Protein AF-V3ZAE1-F1 (afdb_monomer_lite)

Secondary structure (DSSP, 8-state):
--------HHHHHHHHHHTTT-GGGGG--------PPPEEE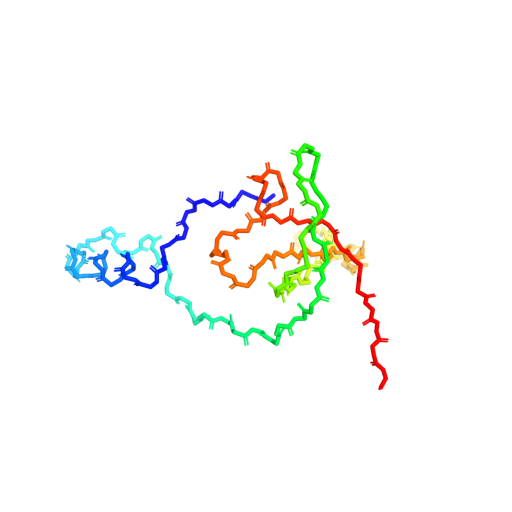E---TTS---EEEEEEEEEEEEEEEE-SS-EEEEEEEEEEEEEEETT-----TTTTS-EEE------

Sequence (108 aa):
MVSGHNMYDDELVEFLKQHENSAERAGYILMEKIRPQTQTNYLIKAGTPLVKSKCISELGIYGCYIGNEKEELYNTVCGHLLRTKTADTNEGGVCAGFSGIDSPFIIQ

InterPro domains:
  IPR005615 Glutathione synthase [PF03917] (4-105)
  IPR005615 Glutathione synthase [PTHR11130] (4-107)

pLDDT: mean 91.13, std 9.35, range [42.31, 98.06]

Radius of gyration: 18.5 Å; chains: 1; bounding box: 49×32×53 Å

Structure (mmCIF, N/CA/C/O backbone):
data_AF-V3ZAE1-F1
#
_entry.id   AF-V3ZAE1-F1
#
loop_
_atom_site.group_PDB
_atom_site.id
_atom_site.type_symbol
_atom_site.label_atom_id
_atom_site.label_alt_id
_atom_site.label_comp_id
_atom_site.label_asym_id
_atom_site.label_entity_id
_atom_site.label_seq_id
_atom_site.pdbx_PDB_ins_code
_atom_site.Cartn_x
_atom_site.Cartn_y
_atom_site.Cartn_z
_atom_site.occupancy
_atom_site.B_iso_or_equiv
_atom_site.auth_seq_id
_atom_site.auth_comp_id
_atom_site.auth_asym_id
_atom_site.auth_atom_id
_atom_site.pdbx_PDB_model_num
ATOM 1 N N . MET A 1 1 ? 4.319 -8.820 -0.893 1.00 42.31 1 MET A N 1
ATOM 2 C CA . MET A 1 1 ? 4.891 -7.461 -0.966 1.00 42.31 1 MET A CA 1
ATOM 3 C C . MET A 1 1 ? 5.583 -7.215 0.365 1.00 42.31 1 MET A C 1
ATOM 5 O O . MET A 1 1 ? 4.928 -7.371 1.391 1.00 42.31 1 MET A O 1
ATOM 9 N N . VAL A 1 2 ? 6.902 -7.023 0.350 1.00 45.78 2 VAL A N 1
ATOM 10 C CA . VAL A 1 2 ? 7.731 -6.879 1.559 1.00 45.78 2 VAL A CA 1
ATOM 11 C C . VAL A 1 2 ? 7.532 -5.456 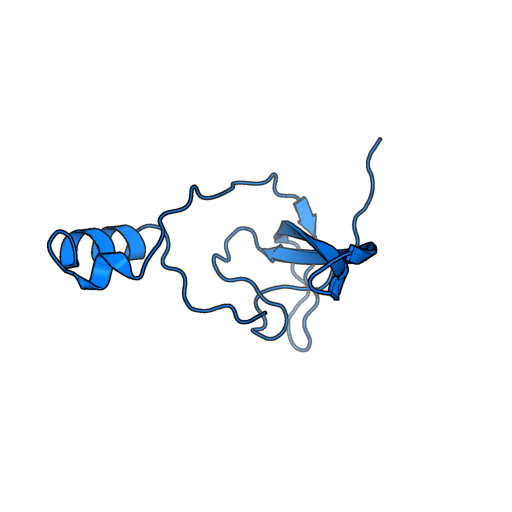2.092 1.00 45.78 2 VAL A C 1
ATOM 13 O O . VAL A 1 2 ? 7.738 -4.503 1.350 1.00 45.78 2 VAL A O 1
ATOM 16 N N . SER A 1 3 ? 7.040 -5.332 3.325 1.00 62.34 3 SER A N 1
ATOM 17 C CA . SER A 1 3 ? 6.980 -4.085 4.111 1.00 62.34 3 SER A CA 1
ATOM 18 C C . SER A 1 3 ? 8.128 -4.114 5.126 1.00 62.34 3 SER A C 1
ATOM 20 O O . SER A 1 3 ? 8.586 -5.215 5.443 1.00 62.34 3 SER A O 1
ATOM 22 N N . GLY A 1 4 ? 8.605 -2.959 5.603 1.00 72.44 4 GLY A N 1
ATOM 23 C CA . GLY A 1 4 ? 9.661 -2.913 6.630 1.00 72.44 4 GLY A CA 1
ATOM 24 C C . GLY A 1 4 ? 10.758 -1.862 6.446 1.00 72.44 4 GLY A C 1
ATOM 25 O O . GLY A 1 4 ? 11.707 -1.861 7.223 1.00 72.44 4 GLY A O 1
ATOM 26 N N . HIS A 1 5 ? 10.713 -1.042 5.392 1.00 85.00 5 HIS A N 1
ATOM 27 C CA . HIS A 1 5 ? 11.868 -0.228 4.965 1.00 85.00 5 HIS A CA 1
ATOM 28 C C . HIS A 1 5 ? 11.599 1.279 4.895 1.00 85.00 5 HIS A C 1
ATOM 30 O O . HIS A 1 5 ? 12.470 2.039 4.476 1.00 85.00 5 HIS A O 1
ATOM 36 N N . ASN A 1 6 ? 10.397 1.718 5.267 1.00 90.88 6 ASN A N 1
ATOM 37 C CA . ASN A 1 6 ? 10.018 3.124 5.200 1.00 90.88 6 ASN A CA 1
ATOM 38 C C . ASN A 1 6 ? 10.225 3.792 6.560 1.00 90.88 6 ASN A C 1
ATOM 40 O O . ASN A 1 6 ? 9.838 3.233 7.580 1.00 90.88 6 ASN A O 1
ATOM 44 N N . MET A 1 7 ? 10.744 5.017 6.545 1.00 93.25 7 MET A N 1
ATOM 45 C CA . MET A 1 7 ? 10.851 5.875 7.726 1.00 93.25 7 MET A CA 1
ATOM 46 C C . MET A 1 7 ? 9.699 6.877 7.735 1.00 93.25 7 MET A C 1
ATOM 48 O O . MET A 1 7 ? 9.322 7.417 6.688 1.00 93.25 7 MET A O 1
ATOM 52 N N . TYR A 1 8 ? 9.148 7.146 8.914 1.00 92.44 8 TYR A N 1
ATOM 53 C CA . TYR A 1 8 ? 7.991 8.025 9.074 1.00 92.44 8 TYR A CA 1
ATOM 54 C C . TYR A 1 8 ? 8.226 9.059 10.169 1.00 92.44 8 TYR A C 1
ATOM 56 O O . TYR A 1 8 ? 8.977 8.824 11.109 1.00 92.44 8 TYR A O 1
ATOM 64 N N . ASP A 1 9 ? 7.516 10.181 10.062 1.00 92.25 9 ASP A N 1
ATOM 65 C CA . ASP A 1 9 ? 7.364 11.161 11.138 1.00 92.25 9 ASP A CA 1
ATOM 66 C C . ASP A 1 9 ? 8.736 11.577 11.735 1.00 92.25 9 ASP A C 1
ATOM 68 O O . ASP A 1 9 ? 9.590 12.056 10.983 1.00 92.25 9 ASP A O 1
ATOM 72 N N . ASP A 1 10 ? 8.977 11.402 13.037 1.00 94.81 10 ASP A N 1
ATOM 73 C CA . ASP A 1 10 ? 10.224 11.842 13.690 1.00 94.81 10 ASP A CA 1
ATOM 74 C C . ASP A 1 10 ? 11.479 11.109 13.182 1.00 94.81 10 ASP A C 1
ATOM 76 O O . ASP A 1 10 ? 12.526 11.735 13.004 1.00 94.81 10 ASP A O 1
ATOM 80 N N . GLU A 1 11 ? 11.366 9.813 12.877 1.00 94.19 11 GLU A N 1
ATO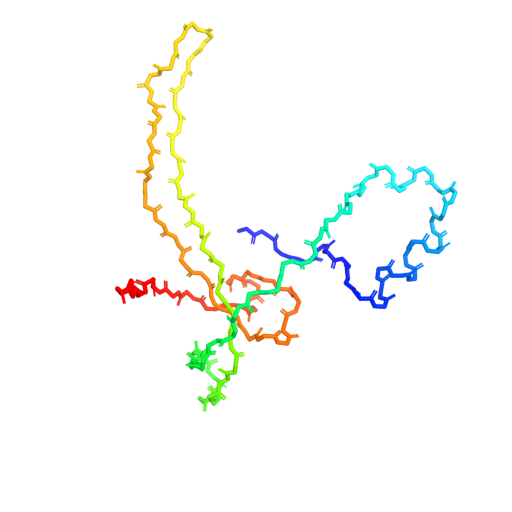M 81 C CA . GLU A 1 11 ? 12.468 8.996 12.346 1.00 94.19 11 GLU A CA 1
ATOM 82 C C . GLU A 1 11 ? 12.948 9.537 10.993 1.00 94.19 11 GLU A C 1
ATOM 84 O O . GLU A 1 11 ? 14.146 9.670 10.748 1.00 94.19 11 GLU A O 1
ATOM 89 N N . LEU A 1 12 ? 12.007 9.933 10.129 1.00 94.62 12 LEU A N 1
ATOM 90 C CA . LEU A 1 12 ? 12.326 10.549 8.843 1.00 94.62 12 LEU A CA 1
ATOM 91 C C . LEU A 1 12 ? 13.049 11.890 9.031 1.00 94.62 12 LEU A C 1
ATOM 93 O O . LEU A 1 12 ? 14.000 12.188 8.308 1.00 94.62 12 LEU A O 1
ATOM 97 N N . VAL A 1 13 ? 12.606 12.710 9.987 1.00 94.88 13 VAL A N 1
ATOM 98 C CA . VAL A 1 13 ? 13.240 14.006 10.273 1.00 94.88 13 VAL A CA 1
ATOM 99 C C . VAL A 1 13 ? 14.673 13.811 10.762 1.00 94.88 13 VAL A C 1
ATOM 101 O O . VAL A 1 13 ? 15.571 14.534 10.325 1.00 94.88 13 VAL A O 1
ATOM 104 N N . GLU A 1 14 ? 14.898 12.850 11.654 1.00 95.88 14 GLU A N 1
ATOM 105 C CA . GLU A 1 14 ? 16.229 12.524 12.156 1.00 95.88 14 GLU A CA 1
ATOM 106 C C . GLU A 1 14 ? 17.139 12.002 11.039 1.00 95.88 14 GLU A C 1
ATOM 108 O O . GLU A 1 14 ? 18.239 12.530 10.853 1.00 95.88 14 GLU A O 1
ATOM 113 N N . PHE A 1 15 ? 16.648 11.062 10.228 1.00 94.62 15 PHE A N 1
ATOM 114 C CA . PHE A 1 15 ? 17.379 10.531 9.081 1.00 94.62 15 PHE A CA 1
ATOM 115 C C . PHE A 1 15 ? 17.807 11.641 8.112 1.00 94.62 15 PHE A C 1
ATOM 117 O O . PHE A 1 15 ? 18.978 11.721 7.732 1.00 94.62 15 PHE A O 1
ATOM 124 N N . LEU A 1 16 ? 16.889 12.545 7.750 1.00 94.19 16 LEU A N 1
ATOM 125 C CA . LEU A 1 16 ? 17.174 13.644 6.824 1.00 94.19 16 LEU A CA 1
ATOM 126 C C . LEU A 1 16 ? 18.212 14.630 7.375 1.00 94.19 16 LEU A C 1
ATOM 128 O O . LEU A 1 16 ? 19.039 15.114 6.605 1.00 94.19 16 LEU A O 1
ATOM 132 N N . LYS A 1 17 ? 18.194 14.911 8.685 1.00 94.94 17 LYS A N 1
ATOM 133 C CA . LYS A 1 17 ? 19.199 15.768 9.335 1.00 94.94 17 LYS A CA 1
ATOM 134 C C . LYS A 1 17 ? 20.577 15.112 9.355 1.00 94.94 17 LYS A C 1
ATOM 136 O O . LYS A 1 17 ? 21.567 15.766 9.053 1.00 94.94 17 LYS A O 1
ATOM 141 N N . GLN A 1 18 ? 20.645 13.824 9.692 1.00 95.19 18 GLN A N 1
ATOM 142 C CA . GLN A 1 18 ? 21.909 13.082 9.748 1.00 95.19 18 GLN A CA 1
ATOM 143 C C . GLN A 1 18 ? 22.562 12.930 8.363 1.00 95.19 18 GLN A C 1
ATOM 145 O O . GLN A 1 18 ? 23.786 12.919 8.259 1.00 95.19 18 GLN A O 1
ATOM 150 N N . HIS A 1 19 ? 21.756 12.866 7.298 1.00 94.50 19 HIS A N 1
ATOM 151 C CA . HIS A 1 19 ? 22.216 12.603 5.931 1.00 94.50 19 HIS A CA 1
ATOM 152 C C . HIS A 1 19 ? 22.110 13.823 5.001 1.00 94.50 19 HIS A C 1
ATOM 154 O O . HIS A 1 19 ? 22.124 13.655 3.782 1.00 94.50 19 HIS A O 1
ATOM 160 N N . GLU A 1 20 ? 22.030 15.048 5.541 1.00 91.94 20 GLU A N 1
ATOM 161 C CA . GLU A 1 20 ? 21.833 16.286 4.762 1.00 91.94 20 GLU A CA 1
ATOM 162 C C . GLU A 1 20 ? 22.833 16.422 3.599 1.00 91.94 20 GLU A C 1
ATOM 164 O O . GLU A 1 20 ? 22.446 16.764 2.482 1.00 91.94 20 GLU A O 1
ATOM 169 N N . ASN A 1 21 ? 24.097 16.064 3.847 1.00 93.25 21 ASN A N 1
ATOM 170 C CA . ASN A 1 21 ? 25.196 16.135 2.878 1.00 93.25 21 ASN A CA 1
ATOM 171 C C . ASN A 1 21 ? 25.754 14.752 2.478 1.00 93.25 21 ASN A C 1
ATOM 173 O O . ASN A 1 21 ? 26.837 14.671 1.900 1.00 93.25 21 ASN A O 1
ATOM 177 N N . SER A 1 22 ? 25.056 13.656 2.802 1.00 95.25 22 SER A N 1
ATOM 178 C CA . SER A 1 22 ? 25.517 12.296 2.483 1.00 95.25 22 SER A CA 1
ATOM 179 C C . SER A 1 22 ? 25.113 11.882 1.067 1.00 95.25 22 SER A C 1
ATOM 181 O O . SER A 1 22 ? 23.969 12.070 0.651 1.00 95.25 22 SER A O 1
ATOM 183 N N . ALA A 1 23 ? 26.030 11.236 0.341 1.00 93.88 23 ALA A N 1
ATOM 184 C CA . ALA A 1 23 ? 25.737 10.634 -0.961 1.00 93.88 23 ALA A CA 1
ATOM 185 C C . ALA A 1 23 ? 24.705 9.491 -0.866 1.00 93.88 23 ALA A C 1
ATOM 187 O O . ALA A 1 23 ? 23.985 9.229 -1.828 1.00 93.88 23 ALA A O 1
ATOM 188 N N . GLU A 1 24 ? 24.578 8.851 0.301 1.00 91.25 24 GLU A N 1
ATOM 189 C CA . GLU A 1 24 ? 23.609 7.773 0.552 1.00 91.25 24 GLU A CA 1
ATOM 190 C C . GLU A 1 24 ? 22.160 8.242 0.400 1.00 91.25 24 GLU A C 1
ATOM 192 O O . GLU A 1 24 ? 21.278 7.450 0.066 1.00 91.25 24 GLU A O 1
ATOM 197 N N . ARG A 1 25 ? 21.909 9.549 0.561 1.00 92.12 25 ARG A N 1
ATOM 198 C CA . ARG A 1 25 ? 20.584 10.151 0.390 1.00 92.12 25 ARG A CA 1
ATOM 199 C C . ARG A 1 25 ? 20.001 9.908 -1.008 1.00 92.12 25 ARG A C 1
ATOM 201 O O . ARG A 1 25 ? 18.783 9.851 -1.145 1.00 92.12 25 ARG A O 1
ATOM 208 N N . ALA A 1 26 ? 20.842 9.705 -2.026 1.00 93.38 26 ALA A N 1
ATOM 209 C CA . ALA A 1 26 ? 20.408 9.381 -3.386 1.00 93.38 26 ALA A CA 1
ATOM 210 C C . ALA A 1 26 ? 19.705 8.012 -3.507 1.00 93.38 26 ALA A C 1
ATOM 212 O O . ALA A 1 26 ? 19.036 7.762 -4.507 1.00 93.38 26 ALA A O 1
ATOM 213 N N . GLY A 1 27 ? 19.828 7.134 -2.504 1.00 93.25 27 GLY A N 1
ATOM 214 C CA . GLY A 1 27 ? 19.136 5.843 -2.455 1.00 93.25 27 GLY A CA 1
ATOM 215 C C . GLY A 1 27 ? 17.665 5.916 -2.028 1.00 93.25 27 GLY A C 1
ATOM 216 O O . GLY A 1 27 ? 16.994 4.887 -2.022 1.00 93.25 27 GLY A O 1
ATOM 217 N N . TYR A 1 28 ? 17.158 7.101 -1.672 1.00 93.94 28 TYR A N 1
ATOM 218 C CA . TYR A 1 28 ? 15.823 7.283 -1.100 1.00 93.94 28 TYR A CA 1
ATOM 219 C C . TYR A 1 28 ? 14.976 8.242 -1.935 1.00 93.94 28 TYR A C 1
ATOM 221 O O . TYR A 1 28 ? 15.476 9.194 -2.533 1.00 93.94 28 TYR A O 1
ATOM 229 N N . ILE A 1 29 ? 13.662 8.022 -1.916 1.00 94.56 29 ILE A N 1
ATOM 230 C CA . ILE A 1 29 ? 12.674 8.945 -2.475 1.00 94.56 29 ILE A CA 1
ATOM 231 C C . ILE A 1 29 ? 11.796 9.494 -1.354 1.00 94.56 29 ILE A C 1
ATOM 233 O O . ILE A 1 29 ? 11.387 8.758 -0.457 1.00 94.56 29 ILE A O 1
ATOM 237 N N . LEU A 1 30 ? 11.500 10.793 -1.408 1.00 94.88 30 LEU A N 1
ATOM 238 C CA . LEU A 1 30 ? 10.516 11.407 -0.524 1.00 94.88 30 LEU A CA 1
ATOM 239 C C . LEU A 1 30 ? 9.157 11.405 -1.223 1.00 94.88 30 LEU A C 1
ATOM 241 O O . LEU A 1 30 ? 9.034 11.887 -2.348 1.00 94.88 30 LEU A O 1
ATOM 245 N N . MET A 1 31 ? 8.142 10.883 -0.544 1.00 95.75 31 MET A N 1
ATOM 246 C CA . MET A 1 31 ? 6.774 10.819 -1.044 1.00 95.75 31 MET A CA 1
ATOM 247 C C . MET A 1 31 ? 5.833 11.524 -0.069 1.00 95.75 31 MET A C 1
ATOM 249 O O . MET A 1 31 ? 5.988 11.425 1.149 1.00 95.75 31 MET A O 1
ATOM 253 N N . GLU A 1 32 ? 4.837 12.228 -0.599 1.00 95.38 32 GLU A N 1
ATOM 254 C CA . GLU A 1 32 ? 3.770 12.794 0.220 1.00 95.38 32 GLU A CA 1
ATOM 255 C C . GLU A 1 32 ? 2.960 11.677 0.905 1.00 95.38 32 GLU A C 1
ATOM 257 O O . GLU A 1 32 ? 2.478 10.745 0.258 1.00 95.38 32 GLU A O 1
ATOM 262 N N . LYS A 1 33 ? 2.784 11.773 2.230 1.00 92.81 33 LYS A N 1
ATOM 263 C CA . LYS A 1 33 ? 1.988 10.809 3.005 1.00 92.81 33 LYS A CA 1
ATOM 264 C C . LYS A 1 33 ? 0.500 10.990 2.690 1.00 92.81 33 LYS A C 1
ATOM 266 O O . LYS A 1 33 ? -0.117 11.965 3.124 1.00 92.81 33 LYS A O 1
ATOM 271 N N . ILE A 1 34 ? -0.082 10.015 1.995 1.00 94.25 34 ILE A N 1
ATOM 272 C CA . ILE A 1 34 ? -1.524 9.948 1.728 1.00 94.25 34 ILE A CA 1
ATOM 273 C C . ILE A 1 34 ? -2.272 9.730 3.052 1.00 94.25 34 ILE A C 1
ATOM 275 O O . ILE A 1 34 ? -1.934 8.835 3.828 1.00 94.25 34 ILE A O 1
ATOM 279 N N . ARG A 1 35 ? -3.303 10.543 3.310 1.00 93.56 35 ARG A N 1
ATOM 280 C CA . ARG A 1 35 ? -4.135 10.488 4.526 1.00 93.56 35 ARG A CA 1
ATOM 281 C C . ARG A 1 35 ? -5.591 10.162 4.162 1.00 93.56 35 ARG A C 1
ATOM 283 O O . ARG A 1 35 ? -6.385 11.085 3.983 1.00 93.56 35 ARG A O 1
ATOM 290 N N . PRO A 1 36 ? -5.947 8.876 3.995 1.00 93.69 36 PRO A N 1
ATOM 291 C CA . PRO A 1 36 ? -7.297 8.485 3.599 1.00 93.69 36 PRO A CA 1
ATOM 292 C C . PRO A 1 36 ? -8.304 8.667 4.743 1.00 93.69 36 PRO A C 1
ATOM 294 O O . PRO A 1 36 ? -7.941 8.763 5.917 1.00 93.69 36 PRO A O 1
ATOM 297 N N . GLN A 1 37 ? -9.593 8.672 4.399 1.00 92.56 37 GLN A N 1
ATOM 298 C CA . GLN A 1 37 ? -10.674 8.639 5.385 1.00 92.56 37 GLN A CA 1
ATOM 299 C C . GLN A 1 37 ? -10.617 7.338 6.194 1.00 92.56 37 GLN A C 1
ATOM 301 O O . GLN A 1 37 ? -10.482 6.251 5.632 1.00 92.56 37 GLN A O 1
ATOM 306 N N . THR A 1 38 ? -10.744 7.444 7.516 1.00 95.69 38 THR A N 1
ATOM 307 C CA . THR A 1 38 ? -10.772 6.267 8.391 1.00 95.69 38 THR A CA 1
ATOM 308 C C . THR A 1 38 ? -12.168 5.668 8.452 1.00 95.69 38 THR A C 1
ATOM 310 O O . THR A 1 38 ? -13.142 6.393 8.652 1.00 95.69 38 THR A O 1
ATOM 313 N N . GLN A 1 39 ? -12.256 4.345 8.402 1.00 94.62 39 GLN A N 1
ATOM 314 C CA . GLN A 1 39 ? -13.494 3.594 8.595 1.00 94.62 39 GLN A CA 1
ATOM 315 C C . GLN A 1 39 ? -13.402 2.751 9.863 1.00 94.62 39 GLN A C 1
ATOM 317 O O . GLN A 1 39 ? -12.313 2.386 10.299 1.00 94.62 39 GLN A O 1
ATOM 322 N N . THR A 1 40 ? -14.537 2.449 10.487 1.00 96.12 40 THR A N 1
ATOM 323 C CA . THR A 1 40 ? -14.529 1.569 11.660 1.00 96.12 40 THR A CA 1
ATOM 324 C C . THR A 1 40 ? -14.750 0.133 11.219 1.00 96.12 40 THR A C 1
ATOM 326 O O . THR A 1 40 ? -15.789 -0.162 10.638 1.00 96.12 40 THR A O 1
ATOM 329 N N . ASN A 1 41 ? -13.794 -0.746 11.509 1.00 94.81 41 ASN A N 1
ATOM 330 C CA . ASN A 1 41 ? -13.839 -2.151 11.113 1.00 94.81 41 ASN A CA 1
ATOM 331 C C . ASN A 1 41 ? -13.251 -3.047 12.221 1.00 94.81 41 ASN A C 1
ATOM 333 O O . ASN A 1 41 ? -12.730 -2.556 13.228 1.00 94.81 41 ASN A O 1
ATOM 337 N N . TYR A 1 42 ? -13.356 -4.359 12.042 1.00 93.56 42 TYR A N 1
ATOM 338 C CA . TYR A 1 42 ? -12.767 -5.370 12.908 1.00 93.56 42 TYR A CA 1
ATOM 339 C C . TYR A 1 42 ? -11.635 -6.085 12.174 1.00 93.56 42 TYR A C 1
ATOM 341 O O . TYR A 1 42 ? -11.866 -6.728 11.153 1.00 93.56 42 TYR A O 1
ATOM 349 N N . LEU A 1 43 ? -10.416 -6.019 12.714 1.00 91.50 43 LEU A N 1
ATOM 350 C CA . LEU A 1 43 ? -9.315 -6.853 12.232 1.00 91.50 43 LEU A CA 1
ATOM 351 C C . LEU A 1 43 ? -9.306 -8.166 13.011 1.00 91.50 43 LEU A C 1
ATOM 353 O O . LEU A 1 43 ? -9.099 -8.180 14.223 1.00 91.50 43 LEU A O 1
ATOM 357 N N . ILE A 1 44 ? -9.526 -9.270 12.302 1.00 91.06 44 ILE A N 1
ATOM 358 C CA . ILE A 1 44 ? -9.544 -10.610 12.887 1.00 91.06 44 ILE A CA 1
ATOM 359 C C . ILE A 1 44 ? -8.167 -11.242 12.699 1.00 91.06 44 ILE A C 1
ATOM 361 O O . ILE A 1 44 ? -7.719 -11.461 11.574 1.00 91.06 44 ILE A O 1
ATOM 365 N N . LYS A 1 45 ? -7.505 -11.563 13.811 1.00 88.38 45 LYS A N 1
ATOM 366 C CA . LYS A 1 45 ? -6.230 -12.282 13.841 1.00 88.38 45 LYS A CA 1
ATOM 367 C C . LYS A 1 45 ? -6.304 -13.416 14.864 1.00 88.38 45 LYS A C 1
ATOM 369 O O . LYS A 1 45 ? -6.908 -13.282 15.928 1.00 88.38 45 LYS A O 1
ATOM 374 N N . ALA A 1 46 ? -5.723 -14.563 14.518 1.00 89.81 46 ALA A N 1
ATOM 375 C CA . ALA A 1 46 ? -5.730 -15.733 15.388 1.00 89.81 46 ALA A CA 1
ATOM 376 C C . ALA A 1 46 ? -5.028 -15.422 16.721 1.00 89.81 46 ALA A C 1
ATOM 378 O O . ALA A 1 46 ? -3.946 -14.837 16.737 1.00 89.81 46 ALA A O 1
ATOM 379 N N . GLY A 1 47 ? -5.655 -15.810 17.834 1.00 89.69 47 GLY A N 1
ATOM 380 C CA . GLY A 1 47 ? -5.109 -15.605 19.179 1.00 89.69 47 GLY A CA 1
ATOM 381 C C . GLY A 1 47 ? -5.206 -14.173 19.717 1.00 89.69 47 GLY A C 1
ATOM 382 O O . GLY A 1 47 ? -4.710 -13.919 20.810 1.00 89.69 47 GLY A O 1
ATOM 383 N N . THR A 1 48 ? -5.847 -13.242 19.001 1.00 87.56 48 THR A N 1
ATOM 384 C CA . THR A 1 48 ? -6.065 -11.866 19.478 1.00 87.56 48 THR A CA 1
ATOM 385 C C . THR A 1 48 ? -7.544 -11.596 19.747 1.00 87.56 48 THR A C 1
ATOM 387 O O . THR A 1 48 ? -8.387 -12.100 19.000 1.00 87.56 48 THR A O 1
ATOM 390 N N . PRO A 1 49 ? -7.887 -10.791 20.769 1.00 90.69 49 PRO A N 1
ATOM 391 C CA . PRO A 1 49 ? -9.269 -10.401 21.011 1.00 90.69 49 PRO A CA 1
ATOM 392 C C . PRO A 1 49 ? -9.815 -9.571 19.846 1.00 90.69 49 PRO A C 1
ATOM 394 O O . PRO A 1 49 ? -9.083 -8.830 19.188 1.00 90.69 49 PRO A O 1
ATOM 397 N N . LEU A 1 50 ? -11.122 -9.673 19.613 1.00 91.62 50 LEU A N 1
ATOM 398 C CA . LEU A 1 50 ? -11.803 -8.868 18.610 1.00 91.62 50 LEU A CA 1
ATOM 399 C C . LEU A 1 50 ? -11.901 -7.417 19.098 1.00 91.62 50 LEU A C 1
ATOM 401 O O . LEU A 1 50 ? -12.602 -7.131 20.068 1.00 91.62 50 LEU A O 1
ATOM 405 N N . VAL A 1 51 ? -11.220 -6.501 18.412 1.00 91.19 51 VAL A N 1
ATOM 406 C CA . VAL A 1 51 ? -11.223 -5.072 18.745 1.00 91.19 51 VAL A CA 1
ATOM 407 C C . VAL A 1 51 ? -11.826 -4.284 17.590 1.00 91.19 51 VAL A C 1
ATOM 409 O O . VAL A 1 51 ? -11.461 -4.471 16.429 1.00 91.19 51 VAL A O 1
ATOM 412 N N . LYS A 1 52 ? -12.773 -3.403 17.921 1.00 94.44 52 LYS A N 1
ATOM 413 C CA . LYS A 1 52 ? -13.326 -2.434 16.976 1.00 94.44 52 LYS A CA 1
ATOM 414 C C . LYS A 1 52 ? -12.322 -1.294 16.824 1.00 94.44 52 LYS A C 1
ATOM 416 O O . LYS A 1 52 ? -12.071 -0.580 17.793 1.00 94.44 52 LYS A O 1
ATOM 421 N N . SER A 1 53 ? -11.788 -1.107 15.622 1.00 93.50 53 SER A N 1
ATOM 422 C CA . SER A 1 53 ? -10.677 -0.185 15.377 1.00 93.50 53 SER A CA 1
ATOM 423 C C . SER A 1 53 ? -10.985 0.790 14.250 1.00 93.50 53 SER A C 1
ATOM 425 O O . SER A 1 53 ? -11.721 0.477 13.310 1.00 93.50 53 SER A O 1
ATOM 427 N N . LYS A 1 54 ? -10.383 1.982 14.318 1.00 96.69 54 LYS A N 1
ATOM 428 C CA . LYS A 1 54 ? -10.292 2.867 13.153 1.00 96.69 54 LYS A CA 1
ATOM 429 C C . LYS A 1 54 ? -9.249 2.303 12.202 1.00 96.69 54 LYS A C 1
ATOM 431 O O . LYS A 1 54 ? -8.119 2.039 12.604 1.00 96.69 54 LYS A O 1
ATOM 436 N N . CYS A 1 55 ? -9.643 2.131 10.955 1.00 95.38 55 CYS A N 1
ATOM 437 C CA . CYS A 1 55 ? -8.869 1.456 9.936 1.00 95.38 55 CYS A CA 1
ATOM 438 C C . CYS A 1 55 ? -8.770 2.316 8.683 1.00 95.38 55 CYS A C 1
ATOM 440 O O . CYS A 1 55 ? -9.626 3.167 8.427 1.00 95.38 55 CYS A O 1
ATOM 442 N N . ILE A 1 56 ? -7.726 2.065 7.906 1.00 96.06 56 ILE A N 1
ATOM 443 C CA . ILE A 1 56 ? -7.544 2.602 6.563 1.00 96.06 56 ILE A CA 1
ATOM 444 C C . ILE A 1 56 ? -7.289 1.446 5.604 1.00 96.06 56 ILE A C 1
ATOM 446 O O . ILE A 1 56 ? -6.700 0.431 5.991 1.00 96.06 56 ILE A O 1
ATOM 450 N N . SER A 1 57 ? -7.725 1.617 4.361 1.00 94.81 57 SER A N 1
ATOM 451 C CA . SER A 1 57 ? -7.630 0.585 3.335 1.00 94.81 57 SER A CA 1
ATOM 452 C C . SER A 1 57 ? -6.770 1.047 2.164 1.00 94.81 57 SER A C 1
ATOM 454 O O . SER A 1 57 ? -6.777 2.216 1.785 1.00 94.81 57 SER A O 1
ATOM 456 N N . GLU A 1 58 ? -6.034 0.106 1.589 1.00 94.88 58 GLU A N 1
ATOM 457 C CA . GLU A 1 58 ? -5.174 0.279 0.426 1.00 94.88 58 GLU A CA 1
ATOM 458 C C . GLU A 1 58 ? -5.665 -0.659 -0.681 1.00 94.88 58 GLU A C 1
ATOM 460 O O . GLU A 1 58 ? -5.633 -1.887 -0.533 1.00 94.88 58 GLU A O 1
ATOM 465 N N . LEU A 1 59 ? -6.152 -0.078 -1.780 1.00 95.56 59 LEU A N 1
ATOM 466 C CA . LEU A 1 59 ? -6.651 -0.813 -2.939 1.00 95.56 59 LEU A CA 1
ATOM 467 C C . LEU A 1 59 ? -5.508 -1.074 -3.922 1.00 95.56 59 LEU A C 1
ATOM 469 O O . LEU A 1 59 ? -4.952 -0.145 -4.500 1.00 95.56 59 LEU A O 1
ATOM 473 N N . GLY A 1 60 ? -5.185 -2.347 -4.133 1.00 95.69 60 GLY A N 1
ATOM 474 C CA . GLY A 1 60 ? -4.313 -2.803 -5.209 1.00 95.69 60 GLY A CA 1
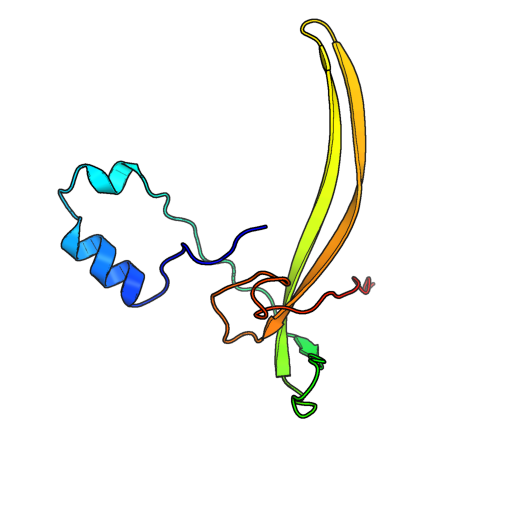ATOM 475 C C . GLY A 1 60 ? -5.126 -3.333 -6.385 1.00 95.69 60 GLY A C 1
ATOM 476 O O . GLY A 1 60 ? -6.080 -4.083 -6.189 1.00 95.69 60 GLY A O 1
ATOM 477 N N . ILE A 1 61 ? -4.721 -2.978 -7.603 1.00 97.50 61 ILE A N 1
ATOM 478 C CA . ILE A 1 61 ? -5.281 -3.507 -8.850 1.00 97.50 61 ILE A CA 1
ATOM 479 C C . ILE A 1 61 ? -4.209 -4.356 -9.525 1.00 97.50 61 ILE A C 1
ATOM 481 O O . ILE A 1 61 ? -3.081 -3.901 -9.711 1.00 97.50 61 ILE A O 1
ATOM 485 N N . TYR A 1 62 ? -4.548 -5.593 -9.872 1.00 97.38 62 TYR A N 1
ATOM 486 C CA . TYR A 1 62 ? -3.635 -6.466 -10.595 1.00 97.38 62 TYR A CA 1
ATOM 487 C C . TYR A 1 62 ? -3.700 -6.165 -12.087 1.00 97.38 62 TYR A C 1
ATOM 489 O O . TYR A 1 62 ? -4.786 -6.098 -12.659 1.00 97.38 62 TYR A O 1
ATOM 497 N N . GLY A 1 63 ? -2.536 -6.026 -12.715 1.00 97.44 63 GLY A N 1
ATOM 498 C CA . GLY A 1 63 ? -2.387 -5.962 -14.164 1.00 97.44 63 GLY A CA 1
ATOM 499 C C . GLY A 1 63 ? -1.515 -7.111 -14.658 1.00 97.44 63 GLY A C 1
ATOM 500 O O . GLY A 1 63 ? -0.556 -7.492 -13.984 1.00 97.44 63 GLY A O 1
ATOM 501 N N . CYS A 1 64 ? -1.840 -7.659 -15.823 1.00 97.62 64 CYS A N 1
ATOM 502 C CA . CYS A 1 64 ? -1.008 -8.627 -16.523 1.00 97.62 64 CYS A CA 1
ATOM 503 C C . CYS A 1 64 ? -0.643 -8.068 -17.894 1.00 97.62 64 CYS A C 1
ATOM 505 O O . CYS A 1 64 ? -1.519 -7.644 -18.648 1.00 97.62 64 CYS A O 1
ATOM 507 N N . TYR A 1 65 ? 0.655 -8.079 -18.190 1.00 97.50 65 TYR A N 1
ATOM 508 C CA . TYR A 1 65 ? 1.214 -7.609 -19.446 1.00 97.50 65 TYR A CA 1
ATOM 509 C C . TYR A 1 65 ? 2.090 -8.696 -20.070 1.00 97.50 65 TYR A C 1
ATOM 511 O O . TYR A 1 65 ? 2.941 -9.277 -19.392 1.00 97.50 65 TYR A O 1
ATOM 519 N N . ILE A 1 66 ? 1.893 -8.950 -21.361 1.00 98.00 66 ILE A N 1
ATOM 520 C CA . ILE A 1 66 ? 2.727 -9.815 -22.195 1.00 98.00 66 ILE A CA 1
ATOM 521 C C . ILE A 1 66 ? 2.994 -9.053 -23.488 1.00 98.00 66 ILE A C 1
ATOM 523 O O . ILE A 1 66 ? 2.071 -8.625 -24.174 1.00 98.00 66 ILE A O 1
ATOM 527 N N . GLY A 1 67 ? 4.260 -8.911 -23.847 1.00 97.62 67 GLY A N 1
ATOM 528 C CA . GLY A 1 67 ? 4.667 -8.269 -25.088 1.00 97.62 67 GLY A CA 1
ATOM 529 C C . GLY A 1 67 ? 6.037 -8.755 -25.526 1.00 97.62 67 GLY A C 1
ATOM 530 O O . GLY A 1 67 ? 6.739 -9.440 -24.778 1.00 97.62 67 GLY A O 1
ATOM 531 N N . ASN A 1 68 ? 6.405 -8.400 -26.749 1.00 96.81 68 ASN A N 1
ATOM 532 C CA . ASN A 1 68 ? 7.750 -8.575 -27.284 1.00 96.81 68 ASN A CA 1
ATOM 533 C C . ASN A 1 68 ? 8.298 -7.212 -27.757 1.00 96.81 68 ASN A C 1
ATOM 535 O O . ASN A 1 68 ? 7.702 -6.174 -27.486 1.00 96.81 68 ASN A O 1
ATOM 539 N N . GLU A 1 69 ? 9.444 -7.195 -28.438 1.00 96.62 69 GLU A N 1
ATOM 540 C CA . GLU A 1 69 ? 10.065 -5.956 -28.942 1.00 96.62 69 GLU A CA 1
ATOM 541 C C . GLU A 1 69 ? 9.162 -5.158 -29.904 1.00 96.62 69 GLU A C 1
ATOM 543 O O . GLU A 1 69 ? 9.298 -3.944 -30.025 1.00 96.62 69 GLU A O 1
ATOM 548 N N . LYS A 1 70 ? 8.251 -5.836 -30.606 1.00 96.75 70 LYS A N 1
ATOM 549 C CA . LYS A 1 70 ? 7.484 -5.284 -31.728 1.00 96.75 70 LYS A CA 1
ATOM 550 C C . LYS A 1 70 ? 6.039 -4.974 -31.376 1.00 96.75 70 LYS A C 1
ATOM 552 O O . LYS A 1 70 ? 5.458 -4.081 -31.985 1.00 96.75 70 LYS A O 1
ATOM 557 N N . GLU A 1 71 ? 5.450 -5.723 -30.451 1.00 97.00 71 GLU A N 1
ATOM 558 C CA . GLU A 1 71 ? 4.023 -5.620 -30.167 1.00 97.00 71 GLU A CA 1
ATOM 559 C C . GLU A 1 71 ? 3.653 -6.000 -28.730 1.00 97.00 71 GLU A C 1
ATOM 561 O O . GLU A 1 71 ? 4.284 -6.839 -28.075 1.00 97.00 71 GLU A O 1
ATOM 566 N N . GLU A 1 72 ? 2.572 -5.376 -28.268 1.00 97.94 72 GLU A N 1
ATOM 567 C CA . GLU A 1 72 ? 1.820 -5.783 -27.089 1.00 97.94 72 GLU A CA 1
ATOM 568 C C . GLU A 1 72 ? 0.918 -6.963 -27.472 1.00 97.94 72 GLU A C 1
ATOM 570 O O . GLU A 1 72 ? 0.089 -6.856 -28.372 1.00 97.94 72 GLU A O 1
ATOM 575 N N . LEU A 1 73 ? 1.076 -8.094 -26.785 1.00 97.62 73 LEU A N 1
ATOM 576 C CA . LEU A 1 73 ? 0.275 -9.301 -27.013 1.00 97.62 73 LEU A CA 1
ATOM 577 C C . LEU A 1 73 ? -0.887 -9.407 -26.020 1.00 97.62 73 LEU A C 1
ATOM 579 O O . LEU A 1 73 ? -1.910 -10.024 -26.310 1.00 97.62 73 LEU A O 1
ATOM 583 N N . TYR A 1 74 ? -0.716 -8.844 -24.825 1.00 97.44 74 TYR A N 1
ATOM 584 C CA . TYR A 1 74 ? -1.692 -8.883 -23.750 1.00 97.44 74 TYR A CA 1
ATOM 585 C C . TYR A 1 74 ? -1.449 -7.733 -22.780 1.00 97.44 74 TYR A C 1
ATOM 587 O O . TYR A 1 74 ? -0.329 -7.544 -22.315 1.00 97.44 74 TYR A O 1
ATOM 595 N N . ASN A 1 75 ? -2.499 -7.004 -22.429 1.00 97.38 75 ASN A N 1
ATOM 596 C CA . ASN A 1 75 ? -2.461 -5.968 -21.407 1.00 97.38 75 ASN A CA 1
ATOM 597 C C . ASN A 1 75 ? -3.853 -5.857 -20.796 1.00 97.38 75 ASN A C 1
ATOM 599 O O . ASN A 1 75 ? -4.797 -5.400 -21.441 1.00 97.38 75 ASN A O 1
ATOM 603 N N . THR A 1 76 ? -4.023 -6.368 -19.580 1.00 98.06 76 THR A N 1
ATOM 604 C CA . THR A 1 76 ? -5.343 -6.391 -18.952 1.00 98.06 76 THR A CA 1
ATOM 605 C C . THR A 1 76 ? -5.290 -6.223 -17.447 1.00 98.06 76 THR A C 1
ATOM 607 O O . THR A 1 76 ? -4.291 -6.523 -16.794 1.00 98.06 76 THR A O 1
ATOM 610 N N . VAL A 1 77 ? -6.422 -5.795 -16.895 1.00 97.88 77 VAL A N 1
ATOM 611 C CA . VAL A 1 77 ? -6.678 -5.765 -15.457 1.00 97.88 77 VAL A CA 1
ATOM 612 C C . VAL A 1 77 ? -7.210 -7.131 -15.022 1.00 97.88 77 VAL A C 1
ATOM 614 O O . VAL A 1 77 ? -8.209 -7.614 -15.547 1.00 97.88 77 VAL A O 1
ATOM 617 N N . CYS A 1 78 ? -6.564 -7.753 -14.038 1.00 96.06 78 CYS A N 1
ATOM 618 C CA . CYS A 1 78 ? -6.819 -9.135 -13.613 1.00 96.06 78 CYS A CA 1
ATOM 619 C C . CYS A 1 78 ? -7.435 -9.237 -12.210 1.00 96.06 78 CYS A C 1
ATOM 621 O O . CYS A 1 78 ? -7.253 -10.237 -11.518 1.00 96.06 78 CYS A O 1
ATOM 623 N N . GLY A 1 79 ? -8.148 -8.201 -11.771 1.00 96.56 79 GLY A N 1
ATOM 624 C CA . GLY A 1 79 ? -8.801 -8.157 -10.465 1.00 96.56 79 GLY A CA 1
ATOM 625 C C . GLY A 1 79 ? -8.108 -7.222 -9.481 1.00 96.56 79 GLY A C 1
ATOM 626 O O . GLY A 1 79 ? -7.368 -6.317 -9.866 1.00 96.56 79 GLY A O 1
ATOM 627 N N . HIS A 1 80 ? -8.396 -7.408 -8.197 1.00 96.75 80 HIS A N 1
ATOM 628 C CA . HIS A 1 80 ? -7.999 -6.476 -7.150 1.00 96.75 80 HIS A CA 1
ATOM 629 C C . HIS A 1 80 ? -7.695 -7.182 -5.829 1.00 96.75 80 HIS A C 1
ATOM 631 O O . HIS A 1 80 ? -8.061 -8.336 -5.613 1.00 96.75 80 HIS A O 1
ATOM 637 N N . LEU A 1 81 ? -7.045 -6.446 -4.934 1.00 95.94 81 LEU A N 1
ATOM 638 C CA . LEU A 1 81 ? -6.821 -6.811 -3.546 1.00 95.94 81 LEU A CA 1
ATOM 639 C C . LEU A 1 81 ? -7.022 -5.569 -2.685 1.00 95.94 81 LEU A C 1
ATOM 641 O O . LEU A 1 81 ? -6.294 -4.591 -2.847 1.00 95.94 81 LEU A O 1
ATOM 645 N N . LEU A 1 82 ? -7.955 -5.621 -1.738 1.00 95.81 82 LEU A N 1
ATOM 646 C CA . LEU A 1 82 ? -8.041 -4.608 -0.696 1.00 95.81 82 LEU A CA 1
ATOM 647 C C . LEU A 1 82 ? -7.290 -5.112 0.537 1.00 95.81 82 LEU A C 1
ATOM 649 O O . LEU A 1 82 ? -7.487 -6.240 0.990 1.00 95.81 82 LEU A O 1
ATOM 653 N N . ARG A 1 83 ? -6.393 -4.283 1.065 1.00 95.06 83 ARG A N 1
ATOM 654 C CA . ARG A 1 83 ? -5.713 -4.529 2.339 1.00 95.06 83 ARG A CA 1
ATOM 655 C C . ARG A 1 83 ? -6.159 -3.476 3.328 1.00 95.06 83 ARG A C 1
ATOM 657 O O . ARG A 1 83 ? -6.171 -2.300 2.986 1.00 95.06 83 ARG A O 1
ATOM 664 N N . THR A 1 84 ? -6.458 -3.885 4.550 1.00 94.44 84 THR A N 1
ATOM 665 C CA . THR A 1 84 ? -6.916 -2.973 5.600 1.00 94.44 84 THR A CA 1
ATOM 666 C C . THR A 1 84 ? -6.016 -3.104 6.819 1.00 94.44 84 THR A C 1
ATOM 668 O O . THR A 1 84 ? -5.672 -4.207 7.242 1.00 94.44 84 THR A O 1
ATOM 671 N N . LYS A 1 85 ? -5.614 -1.968 7.385 1.00 93.44 85 LYS A N 1
ATOM 672 C CA . LYS A 1 85 ? -4.818 -1.885 8.614 1.00 93.44 85 LYS A CA 1
ATOM 673 C C . LYS A 1 85 ? -5.418 -0.872 9.572 1.00 93.44 85 LYS A C 1
ATOM 675 O O . LYS A 1 85 ? -6.248 -0.056 9.171 1.00 93.44 85 LYS A O 1
ATOM 680 N N . THR A 1 86 ? -4.997 -0.904 10.830 1.00 93.25 86 THR A N 1
ATOM 681 C CA . THR A 1 86 ? -5.386 0.138 11.781 1.00 93.25 86 THR A CA 1
ATOM 682 C C . THR A 1 86 ? -4.758 1.480 11.385 1.00 93.25 86 THR A C 1
ATOM 684 O O . THR A 1 86 ? -3.682 1.528 10.786 1.00 93.25 86 THR A O 1
ATOM 687 N N . ALA A 1 87 ? -5.453 2.582 11.665 1.00 92.00 87 ALA A N 1
ATOM 688 C CA . ALA A 1 87 ? -5.059 3.920 11.213 1.00 92.00 87 ALA A CA 1
ATOM 689 C C . ALA A 1 87 ? -3.762 4.445 11.865 1.00 92.00 87 ALA A C 1
ATOM 691 O O . ALA A 1 87 ? -3.130 5.352 11.334 1.00 92.00 87 ALA A O 1
ATOM 692 N N . ASP A 1 88 ? -3.383 3.881 13.007 1.00 88.19 88 ASP A N 1
ATOM 693 C CA . ASP A 1 88 ? -2.173 4.165 13.781 1.00 88.19 88 ASP A CA 1
ATOM 694 C C . ASP A 1 88 ? -0.944 3.365 13.315 1.00 88.19 88 ASP A C 1
ATOM 696 O O . ASP A 1 88 ? 0.175 3.670 13.717 1.00 88.19 88 ASP A O 1
ATOM 700 N N . THR A 1 89 ? -1.118 2.371 12.438 1.00 86.62 89 THR A N 1
ATOM 701 C CA . THR A 1 89 ? -0.003 1.551 11.952 1.00 86.62 89 THR A CA 1
ATOM 702 C C . THR A 1 89 ? 0.625 2.168 10.698 1.00 86.62 89 THR A C 1
ATOM 704 O O . THR A 1 89 ? -0.015 2.283 9.648 1.00 86.62 89 THR A O 1
ATOM 707 N N . ASN A 1 90 ? 1.913 2.518 10.769 1.00 84.50 90 ASN A N 1
ATOM 708 C CA . ASN A 1 90 ? 2.675 3.057 9.633 1.00 84.50 90 ASN A CA 1
ATOM 709 C C . ASN A 1 90 ? 3.039 1.971 8.600 1.00 84.50 90 ASN A C 1
ATOM 711 O O . ASN A 1 90 ? 2.826 2.160 7.402 1.00 84.50 90 ASN A O 1
ATOM 715 N N . GLU A 1 91 ? 3.475 0.804 9.069 1.00 81.31 91 GLU A N 1
ATOM 716 C CA . GLU A 1 91 ? 3.786 -0.378 8.257 1.00 81.31 91 GLU A CA 1
ATOM 717 C C . GLU A 1 91 ? 2.541 -0.975 7.577 1.00 81.31 91 GLU A C 1
ATOM 719 O O . GLU A 1 91 ? 1.396 -0.752 7.982 1.00 81.31 91 GLU A O 1
ATOM 724 N N . GLY A 1 92 ? 2.744 -1.723 6.496 1.00 78.38 92 GLY A N 1
ATOM 725 C CA . GLY A 1 92 ? 1.692 -2.474 5.816 1.00 78.38 92 GLY A CA 1
ATOM 726 C C . GLY A 1 92 ? 2.062 -3.946 5.683 1.00 78.38 92 GLY A C 1
ATOM 727 O O . GLY A 1 92 ? 3.026 -4.433 6.257 1.00 78.38 92 GLY A O 1
ATOM 728 N N . GLY A 1 93 ? 1.301 -4.684 4.884 1.00 78.94 93 GLY A N 1
ATOM 729 C CA . GLY A 1 93 ? 1.657 -6.056 4.531 1.00 78.94 93 GLY A CA 1
ATOM 730 C C . GLY A 1 93 ? 0.965 -7.102 5.397 1.00 78.94 93 GLY A C 1
ATOM 731 O O . GLY A 1 93 ? 0.908 -7.031 6.625 1.00 78.94 93 GLY A O 1
ATOM 732 N N . VAL A 1 94 ? 0.373 -8.074 4.712 1.00 80.69 94 VAL A N 1
ATOM 733 C CA . VAL A 1 94 ? -0.438 -9.123 5.338 1.00 80.69 94 VAL A CA 1
ATOM 734 C C . VAL A 1 94 ? 0.474 -10.177 5.955 1.00 80.69 94 VAL A C 1
ATOM 736 O O . VAL A 1 94 ? 0.311 -10.532 7.116 1.00 80.69 94 VAL A O 1
ATOM 739 N N . CYS A 1 95 ? 1.510 -10.601 5.224 1.00 77.00 95 CYS A N 1
ATOM 740 C CA . CYS A 1 95 ? 2.471 -11.597 5.706 1.00 77.00 95 CYS A CA 1
ATOM 741 C C . CYS A 1 95 ? 3.309 -11.103 6.894 1.00 77.00 95 CYS A C 1
ATOM 743 O O . CYS A 1 95 ? 3.706 -11.907 7.727 1.00 77.00 95 CYS A O 1
ATOM 745 N N . ALA A 1 96 ? 3.552 -9.792 6.985 1.00 75.88 96 ALA A N 1
ATOM 746 C CA . ALA A 1 96 ? 4.225 -9.174 8.129 1.00 75.88 96 ALA A CA 1
ATOM 747 C C . ALA A 1 96 ? 3.300 -9.041 9.359 1.00 75.88 96 ALA A C 1
ATOM 749 O O . ALA A 1 96 ? 3.755 -8.737 10.457 1.00 75.88 96 ALA A O 1
ATOM 750 N N . GLY A 1 97 ? 1.997 -9.301 9.198 1.00 77.44 97 GLY A N 1
ATOM 751 C CA . GLY A 1 97 ? 1.022 -9.302 10.285 1.00 77.44 97 GLY A CA 1
ATOM 752 C C . GLY A 1 97 ? 0.481 -7.925 10.673 1.00 77.44 97 GLY A C 1
ATOM 753 O O . GLY A 1 97 ? -0.177 -7.835 11.712 1.00 77.44 97 GLY A O 1
ATOM 754 N N . PHE A 1 98 ? 0.732 -6.893 9.858 1.00 77.25 98 PHE A N 1
ATOM 755 C CA . PHE A 1 98 ? 0.285 -5.509 1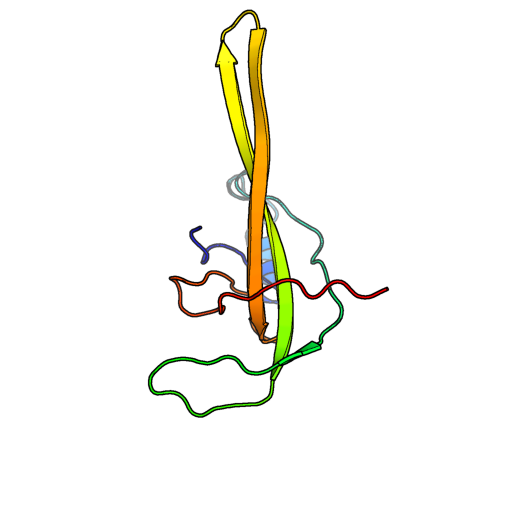0.078 1.00 77.25 98 PHE A CA 1
ATOM 756 C C . PHE A 1 98 ? -1.071 -5.182 9.433 1.00 77.25 98 PHE A C 1
ATOM 758 O O . PHE A 1 98 ? -1.690 -4.175 9.765 1.00 77.25 98 PHE A O 1
ATOM 765 N N . SER A 1 99 ? -1.545 -6.010 8.497 1.00 85.12 99 SER A N 1
ATOM 766 C CA . SER A 1 99 ? -2.806 -5.782 7.776 1.00 85.12 99 SER A CA 1
ATOM 767 C C . SER A 1 99 ? -3.607 -7.067 7.582 1.00 85.12 99 SER A C 1
ATOM 769 O O . SER A 1 99 ? -3.046 -8.163 7.545 1.00 85.12 99 SER A O 1
ATOM 771 N N . GLY A 1 100 ? -4.923 -6.916 7.454 1.00 91.25 100 GLY A N 1
ATOM 772 C CA . GLY A 1 100 ? -5.856 -7.955 7.035 1.00 91.25 100 GLY A CA 1
ATOM 773 C C . GLY A 1 100 ? -6.212 -7.843 5.551 1.00 91.25 100 GLY A C 1
ATOM 774 O O . GLY A 1 100 ? -6.054 -6.784 4.935 1.00 91.25 100 GLY A O 1
ATOM 775 N N . ILE A 1 101 ? -6.696 -8.949 4.985 1.00 94.75 101 ILE A N 1
ATOM 776 C CA . ILE A 1 101 ? -7.308 -8.985 3.651 1.00 94.75 101 ILE A CA 1
ATOM 777 C C . ILE A 1 101 ? -8.748 -8.492 3.779 1.00 94.75 101 ILE A C 1
ATOM 779 O O . ILE A 1 101 ? -9.443 -8.872 4.720 1.00 94.75 101 ILE A O 1
ATOM 783 N N . ASP A 1 102 ? -9.182 -7.667 2.836 1.00 95.50 102 ASP A N 1
ATOM 784 C CA . ASP A 1 102 ? -10.506 -7.053 2.837 1.00 95.50 102 ASP A CA 1
ATOM 785 C C . ASP A 1 102 ? -11.138 -7.114 1.435 1.00 95.50 102 ASP A C 1
ATOM 787 O O . ASP A 1 102 ? -10.503 -7.539 0.465 1.00 95.50 102 ASP A O 1
ATOM 791 N N . SER A 1 103 ? -12.399 -6.701 1.315 1.00 95.44 103 SER A N 1
ATOM 792 C CA . SER A 1 103 ? -13.130 -6.597 0.049 1.00 95.44 103 SER A CA 1
ATOM 793 C C . SER A 1 103 ? -13.711 -5.193 -0.129 1.00 95.44 103 SER A C 1
ATOM 795 O O . SER A 1 103 ? -14.269 -4.640 0.819 1.00 95.44 103 SER A O 1
ATOM 797 N N . PRO A 1 104 ? -13.611 -4.588 -1.325 1.00 94.69 104 PRO A N 1
ATOM 798 C CA . PRO A 1 104 ? -14.172 -3.266 -1.559 1.00 94.69 104 PRO A CA 1
ATOM 799 C C . PRO A 1 104 ? -15.702 -3.316 -1.554 1.00 94.69 104 PRO A C 1
ATOM 801 O O . PRO A 1 104 ? -16.318 -4.070 -2.308 1.00 94.69 104 PRO A O 1
ATOM 804 N N . PHE A 1 105 ? -16.317 -2.464 -0.735 1.00 94.31 105 PHE A N 1
ATOM 805 C CA . PHE A 1 105 ? -17.747 -2.185 -0.795 1.00 94.31 105 PHE A CA 1
ATOM 806 C C . PHE A 1 105 ? -17.978 -0.896 -1.587 1.00 94.31 105 PHE A C 1
ATOM 808 O O . PHE A 1 105 ? -17.542 0.181 -1.176 1.00 94.31 105 PHE A O 1
ATOM 815 N N . ILE A 1 106 ? -18.632 -1.012 -2.742 1.00 93.94 106 ILE A N 1
ATOM 816 C CA . ILE A 1 106 ? -18.908 0.127 -3.620 1.00 93.94 106 ILE A CA 1
ATOM 817 C C . ILE A 1 106 ? -20.088 0.909 -3.042 1.00 93.94 106 ILE A C 1
ATOM 819 O O . ILE A 1 106 ? -21.190 0.378 -2.918 1.00 93.94 106 ILE A O 1
ATOM 823 N N . ILE A 1 107 ? -19.841 2.170 -2.699 1.00 89.38 107 ILE A N 1
ATOM 824 C CA . ILE A 1 107 ? -20.864 3.122 -2.261 1.00 89.38 107 ILE A CA 1
ATOM 825 C C . ILE A 1 107 ? -21.362 3.927 -3.471 1.00 89.38 107 ILE A C 1
ATOM 827 O O . ILE A 1 107 ? -20.553 4.302 -4.322 1.00 89.38 107 ILE A O 1
ATOM 831 N N . GLN A 1 108 ? -22.678 4.140 -3.564 1.00 61.75 108 GLN A N 1
ATOM 832 C CA . GLN A 1 108 ? -23.329 4.986 -4.577 1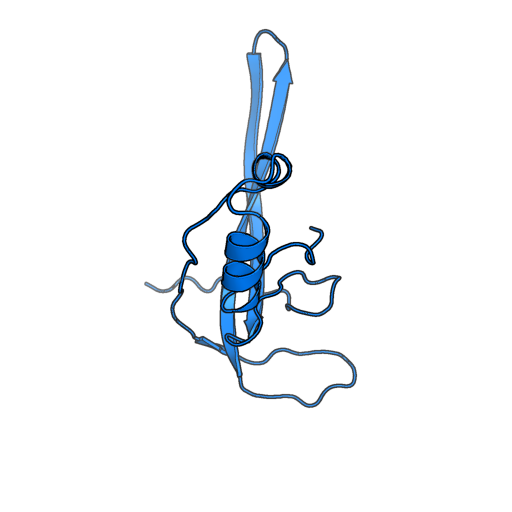.00 61.75 108 GLN A CA 1
ATOM 833 C C . GLN A 1 108 ? -23.571 6.395 -4.046 1.00 61.75 108 GLN A C 1
ATOM 835 O O . GLN A 1 108 ? -23.849 6.519 -2.830 1.00 61.75 108 GLN A O 1
#

Organism: Lottia gigantea (NCBI:txid225164)

Foldseek 3Di:
DDKDPDDDDPRVVVVCVVCVPPPCCVVDDDDDDDDDDWDWDWDDDPPDDTDTATKDKDKAWDWDWDDDPPDTPDIDTDGIWIKMAGNPDPIGDVVVPRIDTDDDDDDD